Protein AF-A0A973FE29-F1 (afdb_monomer_lite)

Structure (mmCIF, N/CA/C/O backbone):
data_AF-A0A973FE29-F1
#
_entry.id   AF-A0A973FE29-F1
#
loop_
_atom_site.group_PDB
_atom_site.id
_atom_site.type_symbol
_atom_site.label_atom_id
_atom_site.label_alt_id
_atom_site.label_comp_id
_atom_site.label_asym_id
_atom_site.label_entity_id
_atom_site.label_seq_id
_atom_site.pdbx_PDB_ins_code
_atom_site.Cartn_x
_atom_site.Cartn_y
_atom_site.Cartn_z
_atom_site.occupancy
_atom_site.B_iso_or_equiv
_atom_site.auth_seq_id
_atom_site.auth_comp_id
_atom_site.auth_asym_id
_atom_site.auth_atom_id
_atom_site.pdbx_PDB_model_num
ATOM 1 N N . LEU A 1 1 ? -15.732 -13.678 1.789 1.00 81.00 1 LEU A N 1
ATOM 2 C CA . LEU A 1 1 ? -14.597 -13.231 2.634 1.00 81.00 1 LEU A CA 1
ATOM 3 C C . LEU A 1 1 ? -14.996 -13.128 4.104 1.00 81.00 1 LEU A C 1
ATOM 5 O O . LEU A 1 1 ? -14.203 -13.544 4.932 1.00 81.00 1 LEU A O 1
ATOM 9 N N . ALA A 1 2 ? -16.202 -12.653 4.437 1.00 93.12 2 ALA A N 1
ATOM 10 C CA . ALA A 1 2 ? -16.725 -12.737 5.803 1.00 93.12 2 ALA A CA 1
ATOM 11 C C . ALA A 1 2 ? -17.514 -14.048 6.042 1.00 93.12 2 ALA A C 1
ATOM 13 O O . ALA A 1 2 ? -18.101 -14.565 5.083 1.00 93.12 2 ALA A O 1
ATOM 14 N N . PRO A 1 3 ? -17.539 -14.585 7.279 1.00 94.81 3 PRO A N 1
ATOM 15 C CA . PRO A 1 3 ? -18.449 -15.664 7.677 1.00 94.81 3 PRO A CA 1
ATOM 16 C C . PRO A 1 3 ? -19.938 -15.296 7.500 1.00 94.81 3 PRO A C 1
ATOM 18 O O . PRO A 1 3 ? -20.264 -14.109 7.407 1.00 94.81 3 PRO A O 1
ATOM 21 N N . PRO A 1 4 ? -20.864 -16.276 7.494 1.00 96.69 4 PRO A N 1
ATOM 22 C CA . PRO A 1 4 ? -22.303 -16.005 7.458 1.00 96.69 4 PRO A CA 1
ATOM 23 C C . PRO A 1 4 ? -22.744 -15.036 8.566 1.00 96.69 4 PRO A C 1
ATOM 25 O O . PRO A 1 4 ? -22.356 -15.188 9.722 1.00 96.69 4 PRO A O 1
ATOM 28 N N . GLY A 1 5 ? -23.544 -14.026 8.208 1.00 94.94 5 GLY A N 1
ATOM 29 C CA . GLY A 1 5 ? -24.018 -12.997 9.145 1.00 94.94 5 GLY A CA 1
ATOM 30 C C . GLY A 1 5 ? -22.965 -11.962 9.567 1.00 94.94 5 GLY A C 1
ATOM 31 O O . GLY A 1 5 ? -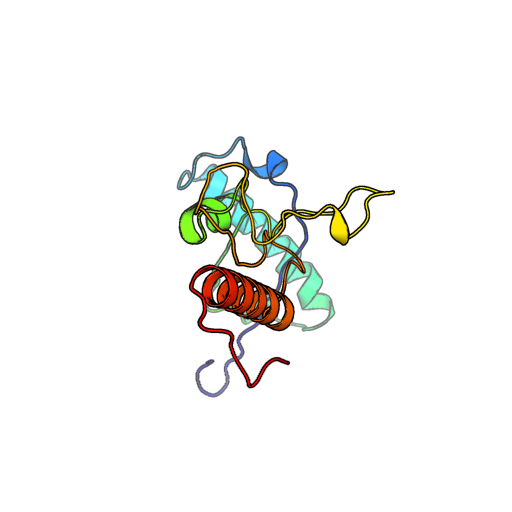23.232 -11.169 10.467 1.00 94.94 5 GLY A O 1
ATOM 32 N N . LYS A 1 6 ? -21.776 -11.955 8.947 1.00 95.94 6 LYS A N 1
ATOM 33 C CA . LYS A 1 6 ? -20.702 -10.983 9.203 1.00 95.94 6 LYS A CA 1
ATOM 34 C C . LYS A 1 6 ? -20.392 -10.158 7.957 1.00 95.94 6 LYS A C 1
ATOM 36 O O . LYS A 1 6 ? -20.654 -10.573 6.828 1.00 95.94 6 LYS A O 1
ATOM 41 N N . HIS A 1 7 ? -19.756 -9.008 8.166 1.00 94.75 7 HIS A N 1
ATOM 42 C CA . HIS A 1 7 ? -19.314 -8.111 7.102 1.00 94.75 7 HIS A CA 1
ATOM 43 C C . HIS A 1 7 ? -17.830 -7.772 7.253 1.00 94.75 7 HIS A C 1
ATOM 45 O O . HIS A 1 7 ? -17.301 -7.719 8.360 1.00 94.75 7 HIS A O 1
ATOM 51 N N . THR A 1 8 ? -17.159 -7.523 6.128 1.00 96.06 8 THR A N 1
ATOM 52 C CA . THR A 1 8 ? -15.806 -6.957 6.103 1.00 96.06 8 THR A CA 1
ATOM 53 C C . THR A 1 8 ? -15.901 -5.517 5.632 1.00 96.06 8 THR A C 1
ATOM 55 O O . THR A 1 8 ? -16.457 -5.254 4.568 1.00 96.06 8 THR A O 1
ATOM 58 N N . ILE A 1 9 ? -15.333 -4.599 6.407 1.00 95.19 9 ILE A N 1
ATOM 59 C CA . ILE A 1 9 ? -15.233 -3.186 6.050 1.00 95.19 9 ILE A CA 1
ATOM 60 C C . ILE A 1 9 ? -13.757 -2.867 5.851 1.00 95.19 9 ILE A C 1
ATOM 62 O O . ILE A 1 9 ? -12.934 -3.138 6.723 1.00 95.19 9 ILE A O 1
ATOM 66 N N . HIS A 1 10 ? -13.431 -2.290 4.699 1.00 95.81 10 HIS A N 1
ATOM 67 C CA . HIS A 1 10 ? -12.117 -1.724 4.434 1.00 95.81 10 HIS A CA 1
ATOM 68 C C . HIS A 1 10 ? -12.256 -0.204 4.394 1.00 95.81 10 HIS A C 1
ATOM 70 O O . HIS A 1 10 ? -12.899 0.340 3.499 1.00 95.81 10 HIS A O 1
ATOM 76 N N . ALA A 1 11 ? -11.683 0.464 5.390 1.00 95.38 11 ALA A N 1
ATOM 77 C CA . ALA A 1 11 ? -11.688 1.913 5.513 1.00 95.38 11 ALA A CA 1
ATOM 78 C C . ALA A 1 11 ? -10.246 2.412 5.591 1.00 95.38 11 ALA A C 1
ATOM 80 O O . ALA A 1 11 ? -9.418 1.827 6.289 1.00 95.38 11 ALA A O 1
ATOM 81 N N . PHE A 1 12 ? -9.952 3.492 4.877 1.00 93.75 12 PHE A N 1
ATOM 82 C CA . PHE A 1 12 ? -8.635 4.114 4.859 1.00 93.75 12 PHE A CA 1
ATOM 83 C C . PHE A 1 12 ? -8.772 5.632 4.766 1.00 93.75 12 PHE A C 1
ATOM 85 O O . PHE A 1 12 ? -9.781 6.161 4.302 1.00 93.75 12 PHE A O 1
ATOM 92 N N . VAL A 1 13 ? -7.734 6.323 5.221 1.00 93.56 13 VAL A N 1
ATOM 93 C CA . VAL A 1 13 ? -7.583 7.777 5.139 1.00 93.56 13 VAL A CA 1
ATOM 94 C C . VAL A 1 13 ? -6.200 8.096 4.585 1.00 93.56 13 VAL A C 1
ATOM 96 O O . VAL A 1 13 ? -5.306 7.249 4.604 1.00 93.56 13 VAL A O 1
ATOM 99 N N . THR A 1 14 ? -6.020 9.312 4.084 1.00 91.31 14 THR A N 1
ATOM 100 C CA . THR A 1 14 ? -4.690 9.833 3.759 1.00 91.31 14 THR A CA 1
ATOM 101 C C . THR A 1 14 ? -3.912 10.102 5.046 1.00 91.31 14 THR A C 1
ATOM 103 O O . THR A 1 14 ? -4.493 10.550 6.033 1.00 91.31 14 THR A O 1
ATOM 106 N N . SER A 1 15 ? -2.611 9.829 5.029 1.00 91.00 15 SER A N 1
ATOM 107 C CA . SER A 1 15 ? -1.672 10.123 6.114 1.00 91.00 15 SER A CA 1
ATOM 108 C C . SER A 1 15 ? -0.302 10.376 5.499 1.00 91.00 15 SER A C 1
ATOM 110 O O . SER A 1 15 ? 0.043 9.748 4.491 1.00 91.00 15 SER A O 1
ATOM 112 N N . GLU A 1 16 ? 0.444 11.301 6.089 1.00 90.94 16 GLU A N 1
ATOM 113 C CA . GLU A 1 16 ? 1.804 11.621 5.668 1.00 90.94 16 GLU A CA 1
ATOM 114 C C . GLU A 1 16 ? 2.788 10.678 6.370 1.00 90.94 16 GLU A C 1
ATOM 116 O O . GLU A 1 16 ? 2.614 10.329 7.538 1.00 90.94 16 GLU A O 1
ATOM 121 N N . ALA A 1 17 ? 3.829 10.230 5.667 1.00 91.69 17 ALA A N 1
ATOM 122 C CA . ALA A 1 17 ? 4.780 9.270 6.234 1.00 91.69 17 ALA A CA 1
ATOM 123 C C . ALA A 1 17 ? 5.545 9.861 7.429 1.00 91.69 17 ALA A C 1
ATOM 125 O O . ALA A 1 17 ? 5.849 9.151 8.386 1.00 91.69 17 ALA A O 1
ATOM 126 N N . GLU A 1 18 ? 5.787 11.169 7.384 1.00 93.38 18 GLU A N 1
ATOM 127 C CA . GLU A 1 18 ? 6.463 11.978 8.394 1.00 93.38 18 GLU A CA 1
ATOM 128 C C . GLU A 1 18 ? 5.754 11.920 9.758 1.00 93.38 18 GLU A C 1
ATOM 130 O O . GLU A 1 18 ? 6.413 11.945 10.795 1.00 93.38 18 GLU A O 1
ATOM 135 N N . GLU A 1 19 ? 4.427 11.740 9.780 1.00 94.00 19 GLU A N 1
ATOM 136 C CA . GLU A 1 19 ? 3.643 11.556 11.016 1.00 94.00 19 GLU A CA 1
ATOM 137 C C . GLU A 1 19 ? 4.039 10.277 11.772 1.00 94.00 19 GLU A C 1
ATOM 139 O O . GLU A 1 19 ? 3.777 10.148 12.968 1.00 94.00 19 GLU A O 1
ATOM 144 N N . TRP A 1 20 ? 4.674 9.327 11.078 1.00 95.00 20 TRP A N 1
ATOM 145 C CA . TRP A 1 20 ? 5.030 8.017 11.611 1.00 95.00 20 TRP A CA 1
ATOM 146 C C . TRP A 1 20 ? 6.534 7.824 11.831 1.00 95.00 20 TRP A C 1
ATOM 148 O O . TRP A 1 20 ? 6.916 6.838 12.459 1.00 95.00 20 TRP A O 1
ATOM 158 N N . GLU A 1 21 ? 7.386 8.740 11.356 1.00 90.56 21 GLU A N 1
ATOM 159 C CA . GLU A 1 21 ? 8.854 8.606 11.398 1.00 90.56 21 GLU A CA 1
ATOM 160 C C . GLU A 1 21 ? 9.409 8.497 12.834 1.00 90.56 21 GLU A C 1
ATOM 162 O O . GLU A 1 21 ? 10.422 7.836 13.053 1.00 90.56 21 GLU A O 1
ATOM 167 N N . GLY A 1 22 ? 8.725 9.080 13.826 1.00 90.88 22 GLY A N 1
ATOM 168 C CA . GLY A 1 22 ? 9.124 9.035 15.240 1.00 90.88 22 GLY A CA 1
ATOM 169 C C . GLY A 1 22 ? 8.775 7.741 15.986 1.00 90.88 22 GLY A C 1
ATOM 170 O O . GLY A 1 22 ? 9.192 7.566 17.130 1.00 90.88 22 GLY A O 1
ATOM 171 N N . PHE A 1 23 ? 8.018 6.826 15.375 1.00 96.00 23 PHE A N 1
ATOM 172 C CA . PHE A 1 23 ? 7.595 5.593 16.034 1.00 96.00 23 PHE A CA 1
ATOM 173 C C . PHE A 1 23 ? 8.519 4.418 15.728 1.00 96.00 23 PHE A C 1
ATOM 175 O O . PHE A 1 23 ? 8.881 4.146 14.583 1.00 96.00 23 PHE A O 1
ATOM 182 N N . THR A 1 24 ? 8.808 3.622 16.756 1.00 95.69 24 THR A N 1
ATOM 183 C CA . THR A 1 24 ? 9.495 2.342 16.575 1.00 95.69 24 THR A CA 1
ATOM 184 C C . THR A 1 24 ? 8.474 1.240 16.311 1.00 95.69 24 THR A C 1
ATOM 186 O O . THR A 1 24 ? 7.570 0.989 17.107 1.00 95.69 24 THR A O 1
ATOM 189 N N . ARG A 1 25 ? 8.608 0.536 15.180 1.00 93.56 25 ARG A N 1
ATOM 190 C CA . ARG A 1 25 ? 7.691 -0.561 14.831 1.00 93.56 25 ARG A CA 1
ATOM 191 C C . ARG A 1 25 ? 7.655 -1.616 15.937 1.00 93.56 25 ARG A C 1
ATOM 193 O O . ARG A 1 25 ? 8.670 -2.218 16.263 1.00 93.56 25 ARG A O 1
ATOM 200 N N . GLY A 1 26 ? 6.452 -1.904 16.422 1.00 93.62 26 GLY A N 1
ATOM 201 C CA . GLY A 1 26 ? 6.232 -2.896 17.473 1.00 93.62 26 GLY A CA 1
ATOM 202 C C . GLY A 1 26 ? 6.486 -2.381 18.889 1.00 93.62 26 GLY A C 1
ATOM 203 O O . GLY A 1 26 ? 6.392 -3.189 19.810 1.00 93.62 26 GLY A O 1
ATOM 204 N N . SER A 1 27 ? 6.765 -1.087 19.068 1.00 97.75 27 SER A N 1
ATOM 205 C CA . SER A 1 27 ? 6.657 -0.438 20.375 1.00 97.75 27 SER A CA 1
ATOM 206 C C . SER A 1 27 ? 5.188 -0.248 20.758 1.00 97.75 27 SER A C 1
ATOM 208 O O . SER A 1 27 ? 4.295 -0.335 19.902 1.00 97.75 27 SER A O 1
ATOM 210 N N . ASP A 1 28 ? 4.933 -0.019 22.040 1.00 98.19 28 ASP A N 1
ATOM 211 C CA . ASP A 1 28 ? 3.575 0.191 22.536 1.00 98.19 28 ASP A CA 1
ATOM 212 C C . ASP A 1 28 ? 3.023 1.539 22.073 1.00 98.19 28 ASP A C 1
ATOM 214 O O . ASP A 1 28 ? 1.904 1.584 21.571 1.00 98.19 28 ASP A O 1
ATOM 218 N N . GLU A 1 29 ? 3.852 2.583 22.032 1.00 97.75 29 GLU A N 1
ATOM 219 C CA . GLU A 1 29 ? 3.483 3.901 21.501 1.00 97.75 29 GLU A CA 1
ATOM 220 C C . GLU A 1 29 ? 3.032 3.805 20.035 1.00 97.75 29 GLU A C 1
ATOM 222 O O . GLU A 1 29 ? 2.058 4.431 19.620 1.00 97.75 29 GLU A O 1
ATOM 227 N N . TYR A 1 30 ? 3.697 2.965 19.233 1.00 97.69 30 TYR A N 1
ATOM 228 C CA . TYR A 1 30 ? 3.292 2.712 17.851 1.00 97.69 30 TYR A CA 1
ATOM 229 C C . TYR A 1 30 ? 1.957 1.959 17.753 1.00 97.69 30 TYR A C 1
ATOM 231 O O . TYR A 1 30 ? 1.158 2.210 16.845 1.00 97.69 30 TYR A O 1
ATOM 239 N N . ARG A 1 31 ? 1.704 0.997 18.652 1.00 97.75 31 ARG A N 1
ATOM 240 C CA . ARG A 1 31 ? 0.418 0.282 18.701 1.00 97.75 31 ARG A CA 1
ATOM 241 C C . ARG A 1 31 ? -0.708 1.234 19.095 1.00 97.75 31 ARG A C 1
ATOM 243 O O . ARG A 1 31 ? -1.732 1.247 18.414 1.00 97.75 31 ARG A O 1
ATOM 250 N N . GLU A 1 32 ? -0.486 2.052 20.115 1.00 97.94 32 GLU A N 1
ATOM 251 C CA . GLU A 1 32 ? -1.427 3.057 20.605 1.00 97.94 32 GLU A CA 1
ATOM 252 C C . GLU A 1 32 ? -1.747 4.109 19.541 1.00 97.94 32 GLU A C 1
ATOM 254 O O . GLU A 1 32 ? -2.919 4.401 19.303 1.00 97.94 32 GLU A O 1
ATOM 259 N N . ALA A 1 33 ? -0.741 4.614 18.820 1.00 97.06 33 ALA A N 1
ATOM 260 C CA . ALA A 1 33 ? -0.946 5.570 17.732 1.00 97.06 33 ALA A CA 1
ATOM 261 C C . ALA A 1 33 ? -1.863 5.011 16.629 1.00 97.06 33 ALA A C 1
ATOM 263 O O . ALA A 1 33 ? -2.798 5.684 16.183 1.00 97.06 33 ALA A O 1
ATOM 264 N N . LYS A 1 34 ? -1.657 3.749 16.223 1.00 97.69 34 LYS A N 1
ATOM 265 C CA . LYS A 1 34 ? -2.545 3.078 15.260 1.00 97.69 34 LYS A CA 1
ATOM 266 C C . LYS A 1 34 ? -3.963 2.912 15.796 1.00 97.69 34 LYS A C 1
ATOM 268 O O . LYS A 1 34 ? -4.910 3.129 15.045 1.00 97.69 34 LYS A O 1
ATOM 273 N N . GLU A 1 35 ? -4.116 2.514 17.056 1.00 97.75 35 GLU A N 1
ATOM 274 C CA . GLU A 1 35 ? -5.434 2.333 17.675 1.00 97.75 35 GLU A CA 1
ATOM 275 C C . GLU A 1 35 ? -6.191 3.658 17.818 1.00 97.75 35 GLU A C 1
ATOM 277 O O . GLU A 1 35 ? -7.393 3.714 17.553 1.00 97.75 35 GLU A O 1
ATOM 282 N N . SER A 1 36 ? -5.491 4.742 18.156 1.00 97.06 36 SER A N 1
ATOM 283 C CA . SER A 1 36 ? -6.058 6.091 18.224 1.00 97.06 36 SER A CA 1
ATOM 284 C C . SER A 1 36 ? -6.603 6.538 16.862 1.00 97.06 36 SER A C 1
ATOM 286 O O . SER A 1 36 ? -7.775 6.916 16.741 1.00 97.06 36 SER A O 1
ATOM 288 N N . LEU A 1 37 ? -5.803 6.392 15.798 1.00 96.69 37 LEU A N 1
ATOM 289 C CA . LEU A 1 37 ? -6.247 6.717 14.442 1.00 96.69 37 LEU A CA 1
ATOM 290 C C . LEU A 1 37 ? -7.409 5.820 13.990 1.00 96.69 37 LEU A C 1
ATOM 292 O O . LEU A 1 37 ? -8.394 6.317 13.440 1.00 96.69 37 LEU A O 1
ATOM 296 N N . ALA A 1 38 ? -7.337 4.515 14.260 1.00 97.50 38 ALA A N 1
ATOM 297 C CA . ALA A 1 38 ? -8.401 3.571 13.932 1.00 97.50 38 ALA A CA 1
ATOM 298 C C . ALA A 1 38 ? -9.718 3.928 14.631 1.00 97.50 38 ALA A C 1
ATOM 300 O O . ALA A 1 38 ? -10.773 3.914 14.000 1.00 97.50 38 ALA A O 1
ATOM 301 N N . SER A 1 39 ? -9.659 4.316 15.906 1.00 97.19 39 SER A N 1
ATOM 302 C CA . SER A 1 39 ? -10.827 4.739 16.685 1.00 97.19 39 SER A CA 1
ATOM 303 C C . SER A 1 39 ? -11.481 5.988 16.088 1.00 97.19 39 SER A C 1
ATOM 305 O O . SER A 1 39 ? -12.704 6.052 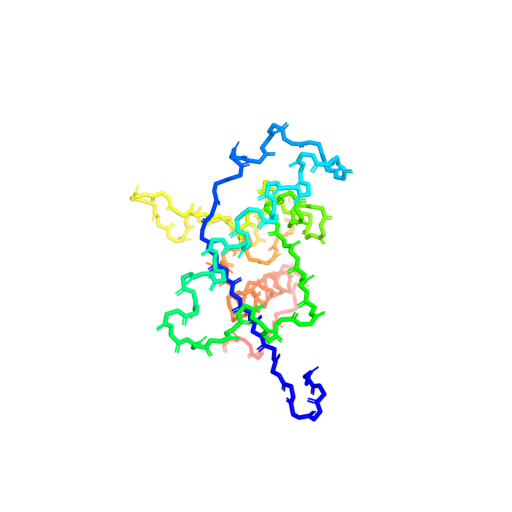15.965 1.00 97.19 39 SER A O 1
ATOM 307 N N . SER A 1 40 ? -10.675 6.949 15.622 1.00 97.19 40 SER A N 1
ATOM 308 C CA . SER A 1 40 ? -11.163 8.133 14.901 1.00 97.19 40 SER A CA 1
ATOM 309 C C . SER A 1 40 ? -11.857 7.765 13.581 1.00 97.19 40 SER A C 1
ATOM 311 O O . SER A 1 40 ? -12.948 8.262 13.287 1.00 97.19 40 SER A O 1
ATOM 313 N N . VAL A 1 41 ? -11.279 6.844 12.799 1.00 97.38 41 VAL A N 1
ATOM 314 C CA . VAL A 1 41 ? -11.880 6.352 11.544 1.00 97.38 41 VAL A CA 1
ATOM 315 C C . VAL A 1 41 ? -13.190 5.604 11.807 1.00 97.38 41 VAL A C 1
ATOM 317 O O . VAL A 1 41 ? -14.181 5.858 11.118 1.00 97.38 41 VAL A O 1
ATOM 320 N N . ILE A 1 42 ? -13.234 4.734 12.821 1.00 97.44 42 ILE A N 1
ATOM 321 C CA . ILE A 1 42 ? -14.445 3.998 13.218 1.00 97.44 42 ILE A CA 1
ATOM 322 C C . ILE A 1 42 ? -15.540 4.977 13.642 1.00 97.44 42 ILE A C 1
ATOM 324 O O . ILE A 1 42 ? -16.643 4.900 13.113 1.00 97.44 42 ILE A O 1
ATOM 328 N N . SER A 1 43 ? -15.229 5.951 14.503 1.00 96.94 43 SER A N 1
ATOM 329 C CA . SER A 1 43 ? -16.195 6.958 14.967 1.00 96.94 43 SER A CA 1
ATOM 330 C C . SER A 1 43 ? -16.799 7.774 13.817 1.00 96.94 43 SER A C 1
ATOM 332 O O . SER A 1 43 ? -18.001 8.041 13.793 1.00 96.94 4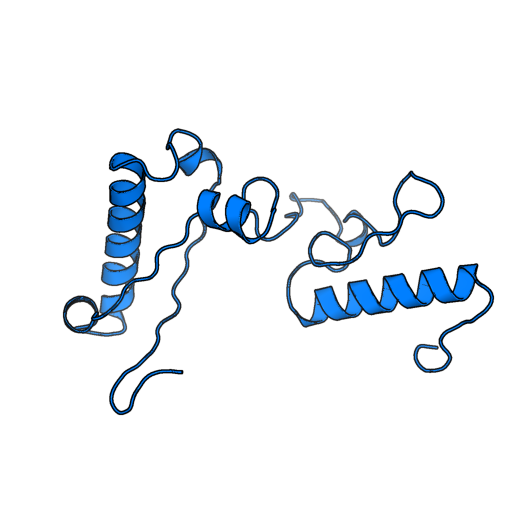3 SER A O 1
ATOM 334 N N . ARG A 1 44 ? -15.988 8.147 12.818 1.00 96.75 44 ARG A N 1
ATOM 335 C CA . ARG A 1 44 ? -16.480 8.838 11.613 1.00 96.75 44 ARG A CA 1
ATOM 336 C C . ARG A 1 44 ? -17.361 7.931 10.757 1.00 96.75 44 ARG A C 1
ATOM 338 O O . ARG A 1 44 ? -18.387 8.387 10.262 1.00 96.75 44 ARG A O 1
ATOM 345 N N . THR A 1 45 ? -16.971 6.668 10.604 1.00 96.62 45 THR A N 1
ATOM 346 C CA . THR A 1 45 ? -17.708 5.674 9.809 1.00 96.62 45 THR A CA 1
ATOM 347 C C . THR A 1 45 ? -19.041 5.305 10.465 1.00 96.62 45 THR A C 1
ATOM 349 O O . THR A 1 45 ? -20.039 5.119 9.774 1.00 96.62 45 THR A O 1
ATOM 352 N N . GLU A 1 46 ? -19.101 5.279 11.796 1.00 97.44 46 GLU A N 1
ATOM 353 C CA . GLU A 1 46 ? -20.305 4.955 12.567 1.00 97.44 46 GLU A CA 1
ATOM 354 C C . GLU A 1 46 ? -21.452 5.954 12.353 1.00 97.44 46 GLU A C 1
ATOM 356 O O . GLU A 1 46 ? -22.620 5.590 12.456 1.00 97.44 46 GLU A O 1
ATOM 361 N N . ARG A 1 47 ? -21.151 7.193 11.940 1.00 96.94 47 ARG A N 1
ATOM 362 C CA . ARG A 1 47 ? -22.180 8.165 11.524 1.00 96.94 47 ARG A CA 1
ATOM 363 C C . ARG A 1 47 ? -22.971 7.711 10.292 1.00 96.94 47 ARG A C 1
ATOM 365 O O . ARG A 1 47 ? -24.075 8.194 10.074 1.00 96.94 47 ARG A O 1
ATOM 372 N N . ILE A 1 48 ? -22.391 6.822 9.485 1.00 96.38 48 ILE A N 1
ATOM 373 C CA . ILE A 1 48 ? -22.999 6.233 8.283 1.00 96.38 48 ILE A CA 1
ATOM 374 C C . ILE A 1 48 ? -23.519 4.821 8.590 1.00 96.38 48 ILE A C 1
ATOM 376 O O . ILE A 1 48 ? -24.548 4.413 8.057 1.00 96.38 48 ILE A O 1
ATOM 380 N N . LEU A 1 49 ? -22.819 4.085 9.458 1.00 95.69 49 LEU A N 1
ATOM 381 C CA . LEU A 1 49 ? -23.144 2.720 9.875 1.00 95.69 49 LEU A CA 1
ATOM 382 C C . LEU A 1 49 ? -23.334 2.660 11.403 1.00 95.69 49 LEU A C 1
ATOM 384 O O . LEU A 1 49 ? -22.391 2.307 12.115 1.00 95.69 49 LEU A O 1
ATOM 388 N N . PRO A 1 50 ? -24.523 3.016 11.926 1.00 96.69 50 PRO A N 1
ATOM 389 C CA . PRO A 1 50 ? -24.770 3.047 13.365 1.00 96.69 50 PRO A CA 1
ATOM 390 C C . PRO A 1 50 ? -24.500 1.697 14.040 1.00 96.69 50 PRO A C 1
ATOM 392 O O . PRO A 1 50 ? -24.882 0.650 13.518 1.00 96.69 50 PRO A O 1
ATOM 395 N N . GLY A 1 51 ? -23.856 1.718 15.210 1.00 96.56 51 GLY A N 1
ATOM 396 C CA . GLY A 1 51 ? -23.508 0.512 15.968 1.00 96.56 51 GLY A CA 1
ATOM 397 C C . GLY A 1 51 ? -22.232 -0.187 15.493 1.00 96.56 51 GLY A C 1
ATOM 398 O O . GLY A 1 51 ? -21.891 -1.245 16.023 1.00 96.56 51 GLY A O 1
ATOM 399 N N . LEU A 1 52 ? -21.508 0.389 14.522 1.00 96.88 52 LEU A N 1
ATOM 400 C CA . LEU A 1 52 ? -20.282 -0.194 13.981 1.00 96.88 52 LEU A CA 1
ATOM 401 C C . LEU A 1 52 ? -19.263 -0.513 15.075 1.00 96.88 52 LEU A C 1
ATOM 403 O O . LEU A 1 52 ? -18.735 -1.619 15.076 1.00 96.88 52 LEU A O 1
ATOM 407 N N . SER A 1 53 ? -18.994 0.417 15.997 1.00 96.19 53 SER A N 1
ATOM 408 C CA . SER A 1 53 ? -17.971 0.231 17.036 1.00 96.19 53 SER A CA 1
ATOM 409 C C . SER A 1 53 ? -18.232 -0.995 17.916 1.00 96.19 53 SER A C 1
ATOM 411 O O . SER A 1 53 ? -17.291 -1.711 18.250 1.00 96.19 53 SER A O 1
ATOM 413 N N . GLN A 1 54 ? -19.501 -1.273 18.229 1.00 97.00 54 GLN A N 1
ATOM 414 C CA . GLN A 1 54 ? -19.918 -2.424 19.038 1.00 97.00 54 GLN A CA 1
ATOM 415 C C . GLN A 1 54 ? -19.911 -3.743 18.255 1.00 97.00 54 GLN A C 1
ATOM 417 O O . GLN A 1 54 ? -19.819 -4.812 18.848 1.00 97.00 54 GLN A O 1
ATOM 422 N N . ALA A 1 55 ? -20.000 -3.679 16.926 1.00 96.25 55 ALA A N 1
ATOM 423 C CA . ALA A 1 55 ? -20.016 -4.849 16.053 1.00 96.25 55 ALA A CA 1
ATOM 424 C C . ALA A 1 55 ? -18.610 -5.322 15.626 1.00 96.25 55 ALA A C 1
ATOM 426 O O . ALA A 1 55 ? -18.488 -6.314 14.903 1.00 96.25 55 ALA A O 1
ATOM 427 N N . VAL A 1 56 ? -17.542 -4.617 1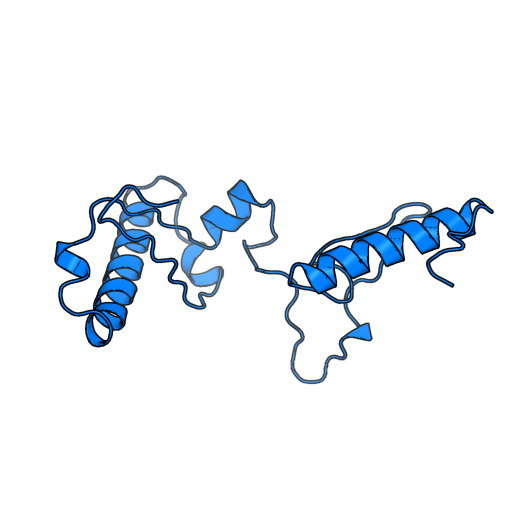6.021 1.00 96.38 56 VAL A N 1
ATOM 428 C CA . VAL A 1 56 ? -16.172 -4.955 15.615 1.00 96.38 56 VAL A CA 1
ATOM 429 C C . VAL A 1 56 ? -15.638 -6.152 16.404 1.00 96.38 56 VAL A C 1
ATOM 431 O O . VAL A 1 56 ? -15.287 -6.033 17.572 1.00 96.38 56 VAL A O 1
ATOM 434 N N . GLU A 1 57 ? -15.478 -7.289 15.728 1.00 96.06 57 GLU A N 1
ATOM 435 C CA . GLU A 1 57 ? -14.888 -8.508 16.313 1.00 96.06 57 GLU A CA 1
ATOM 436 C C . GLU A 1 57 ? -13.389 -8.659 16.024 1.00 96.06 57 GLU A C 1
ATOM 438 O O . GLU A 1 57 ? -12.660 -9.294 16.782 1.00 96.06 57 GLU A O 1
ATOM 443 N N . LEU A 1 58 ? -12.911 -8.074 14.923 1.00 95.62 58 LEU A N 1
ATOM 444 C CA . LEU A 1 58 ? -11.513 -8.121 14.508 1.00 95.62 58 LEU A CA 1
ATOM 445 C C . LEU A 1 58 ? -11.121 -6.800 13.846 1.00 95.62 58 LEU A C 1
ATOM 447 O O . LEU A 1 58 ? -11.814 -6.315 12.951 1.00 95.62 58 LEU A O 1
ATOM 451 N N . LYS A 1 59 ? -9.967 -6.258 14.245 1.00 95.94 59 LYS A N 1
ATOM 452 C CA . LYS A 1 59 ? -9.332 -5.096 13.613 1.00 95.94 59 LYS A CA 1
ATOM 453 C C . LYS A 1 59 ? -7.957 -5.476 13.088 1.00 95.94 59 LYS A C 1
ATOM 455 O O . LYS A 1 59 ? -7.144 -6.042 13.814 1.00 95.94 59 LYS A O 1
ATOM 460 N N . VAL A 1 60 ? -7.677 -5.103 11.843 1.00 96.50 60 VAL A N 1
ATOM 461 C CA . VAL A 1 60 ? -6.337 -5.183 11.253 1.00 96.50 60 VAL A CA 1
ATOM 462 C C . VAL A 1 60 ? -5.922 -3.774 10.868 1.00 96.50 60 VAL A C 1
ATOM 464 O O . VAL A 1 60 ? -6.568 -3.140 10.040 1.00 96.50 60 VAL A O 1
ATOM 467 N N . LEU A 1 61 ? -4.862 -3.273 11.503 1.00 97.12 61 LEU A N 1
ATOM 468 C CA . LEU A 1 61 ? -4.442 -1.878 11.379 1.00 97.12 61 LEU A CA 1
ATOM 469 C C . LEU A 1 61 ? -3.135 -1.764 10.592 1.00 97.12 61 LEU A C 1
ATOM 471 O O . LEU A 1 61 ? -2.116 -2.352 10.975 1.00 97.12 61 LEU A O 1
ATOM 475 N N . ALA A 1 62 ? -3.157 -0.952 9.537 1.00 95.62 62 ALA A N 1
ATOM 476 C CA . ALA A 1 62 ? -1.999 -0.612 8.722 1.00 95.62 62 ALA A CA 1
ATOM 477 C C . ALA A 1 62 ? -1.668 0.885 8.830 1.00 95.62 62 ALA A C 1
ATOM 479 O O . ALA A 1 62 ? -2.550 1.717 9.015 1.00 95.62 62 ALA A O 1
ATOM 480 N N . SER A 1 63 ? -0.382 1.200 8.719 1.00 95.50 63 SER A N 1
ATOM 481 C CA . SER A 1 63 ? 0.184 2.551 8.678 1.00 95.50 63 SER A CA 1
ATOM 482 C C . SER A 1 63 ? 1.187 2.630 7.513 1.00 95.50 63 SER A C 1
ATOM 484 O O . SER A 1 63 ? 1.529 1.583 6.941 1.00 95.50 63 SER A O 1
ATOM 486 N N . PRO A 1 64 ? 1.739 3.812 7.191 1.00 95.19 64 PRO A N 1
ATOM 487 C CA . PRO A 1 64 ? 2.860 3.930 6.259 1.00 95.19 64 PRO A CA 1
ATOM 488 C C . PRO A 1 64 ? 4.029 2.986 6.593 1.00 95.19 64 PRO A C 1
ATOM 490 O O . PRO A 1 64 ? 4.512 2.277 5.712 1.00 95.19 64 PRO A O 1
ATOM 493 N N . LEU A 1 65 ? 4.401 2.844 7.871 1.00 95.38 65 LEU A N 1
ATOM 494 C CA . LEU A 1 65 ? 5.447 1.899 8.297 1.00 95.38 65 LEU A CA 1
ATOM 495 C C . LEU A 1 65 ? 5.065 0.427 8.060 1.00 95.38 65 LEU A C 1
ATOM 497 O O . LEU A 1 65 ? 5.940 -0.416 7.836 1.00 95.38 65 LEU A O 1
ATOM 501 N N . THR A 1 66 ? 3.771 0.092 8.113 1.00 95.19 66 THR A N 1
ATOM 502 C CA . THR A 1 66 ? 3.276 -1.235 7.716 1.00 95.19 66 THR A CA 1
ATOM 503 C C . THR A 1 66 ? 3.440 -1.435 6.209 1.00 95.19 66 THR A C 1
ATOM 505 O O . THR A 1 66 ? 3.959 -2.471 5.795 1.00 95.19 66 THR A O 1
ATOM 508 N N . HIS A 1 67 ? 3.050 -0.462 5.382 1.00 94.56 67 HIS A N 1
ATOM 509 C CA . HIS A 1 67 ? 3.201 -0.561 3.926 1.00 94.56 67 HIS A CA 1
ATOM 510 C C . HIS A 1 67 ? 4.667 -0.652 3.503 1.00 94.56 67 HIS A C 1
ATOM 512 O O . HIS A 1 67 ? 5.003 -1.475 2.658 1.00 94.56 67 HIS A O 1
ATOM 518 N N . GLU A 1 68 ? 5.552 0.131 4.115 1.00 93.38 68 GLU A N 1
ATOM 519 C CA . GLU A 1 68 ? 6.989 0.059 3.852 1.00 93.38 68 GLU A CA 1
ATOM 520 C C . GLU A 1 68 ? 7.531 -1.349 4.117 1.00 93.38 68 GLU A C 1
ATOM 522 O O . GLU A 1 68 ? 8.180 -1.934 3.254 1.00 93.38 68 GLU A O 1
ATOM 527 N N . ARG A 1 69 ? 7.182 -1.942 5.267 1.00 94.12 69 ARG A N 1
ATOM 528 C CA . ARG A 1 69 ? 7.623 -3.292 5.638 1.00 94.12 69 ARG A CA 1
ATOM 529 C C . ARG A 1 69 ? 7.104 -4.372 4.688 1.00 94.12 69 ARG A C 1
ATOM 531 O O . ARG A 1 69 ? 7.869 -5.247 4.300 1.00 94.12 69 ARG A O 1
ATOM 538 N N . TYR A 1 70 ? 5.803 -4.377 4.400 1.00 94.62 70 TYR A N 1
ATOM 539 C CA . TYR A 1 70 ? 5.169 -5.501 3.699 1.00 94.62 70 TYR A CA 1
ATOM 540 C C . TYR A 1 70 ? 5.199 -5.370 2.179 1.00 94.62 70 TYR A C 1
ATOM 542 O O . TYR A 1 70 ? 5.162 -6.381 1.485 1.00 94.62 70 TYR A O 1
ATOM 550 N N . LEU A 1 71 ? 5.252 -4.144 1.661 1.00 92.75 71 LEU A N 1
ATOM 551 C CA . LEU A 1 71 ? 5.200 -3.870 0.226 1.00 92.75 71 LEU A CA 1
ATOM 552 C C . LEU A 1 71 ? 6.547 -3.372 -0.321 1.00 92.75 71 LEU A C 1
ATOM 554 O O . LEU A 1 71 ? 6.648 -3.117 -1.519 1.00 92.75 71 LEU A O 1
ATOM 558 N N . ASN A 1 72 ? 7.563 -3.217 0.540 1.00 92.12 72 ASN A N 1
ATOM 559 C CA . ASN A 1 72 ? 8.881 -2.667 0.207 1.00 92.12 72 ASN A CA 1
ATOM 560 C C . ASN A 1 72 ? 8.791 -1.315 -0.523 1.00 92.12 72 ASN A C 1
ATOM 562 O O . ASN A 1 72 ? 9.495 -1.047 -1.499 1.00 92.12 72 ASN A O 1
ATOM 566 N N . ARG A 1 73 ? 7.851 -0.473 -0.085 1.00 89.94 73 ARG A N 1
ATOM 567 C CA . ARG A 1 73 ? 7.570 0.818 -0.718 1.00 89.94 73 ARG A CA 1
ATOM 568 C C . ARG A 1 73 ? 8.320 1.921 -0.012 1.00 89.94 73 ARG A C 1
ATOM 570 O O . ARG A 1 73 ? 8.255 2.024 1.210 1.00 89.94 73 ARG A O 1
ATOM 577 N N . HIS A 1 74 ? 8.949 2.796 -0.790 1.00 89.94 74 HIS A N 1
ATOM 578 C CA . HIS A 1 74 ? 9.586 3.990 -0.251 1.00 89.94 74 HIS A CA 1
ATOM 579 C C . HIS A 1 74 ? 8.573 4.804 0.567 1.00 89.94 74 HIS A C 1
ATOM 581 O O . HIS A 1 74 ? 7.516 5.184 0.042 1.00 89.94 74 HIS A O 1
ATOM 587 N N . LYS A 1 75 ? 8.885 5.007 1.856 1.00 91.12 75 LYS A N 1
ATOM 588 C CA . LYS A 1 75 ? 8.037 5.683 2.852 1.00 91.12 75 LYS A CA 1
ATOM 589 C C . LYS A 1 75 ? 6.613 5.112 2.981 1.00 91.12 75 LYS A C 1
ATOM 591 O O . LYS A 1 75 ? 5.688 5.815 3.368 1.00 91.12 75 LYS A O 1
ATOM 596 N N . GLY A 1 76 ? 6.387 3.861 2.571 1.00 90.62 76 GLY A N 1
ATOM 597 C CA . GLY A 1 76 ? 5.046 3.265 2.553 1.00 90.62 76 GLY A CA 1
ATOM 598 C C . GLY A 1 76 ? 4.050 3.943 1.602 1.00 90.62 76 GLY A C 1
ATOM 599 O O . GLY A 1 76 ? 2.845 3.711 1.718 1.00 90.62 76 GLY A O 1
ATOM 600 N N . SER A 1 77 ? 4.538 4.782 0.680 1.00 88.56 77 SER A N 1
ATOM 601 C CA . SER A 1 77 ? 3.708 5.550 -0.255 1.00 88.56 77 SER A CA 1
ATOM 602 C C . SER A 1 77 ? 2.906 4.632 -1.171 1.00 88.56 77 SER A C 1
ATOM 604 O O . SER A 1 77 ? 3.356 3.540 -1.486 1.00 88.56 77 SER A O 1
ATOM 606 N N . TYR A 1 78 ? 1.769 5.079 -1.703 1.00 82.50 78 TYR A N 1
ATOM 607 C CA . TYR A 1 78 ? 1.034 4.324 -2.731 1.00 82.50 78 TYR A CA 1
ATOM 608 C C . TYR A 1 78 ? 1.671 4.431 -4.126 1.00 82.50 78 TYR A C 1
ATOM 610 O O . TYR A 1 78 ? 1.176 3.855 -5.083 1.00 82.50 78 TYR A O 1
ATOM 618 N N . GLY A 1 79 ? 2.808 5.117 -4.271 1.00 79.25 79 GLY A N 1
ATOM 619 C CA . GLY A 1 79 ? 3.477 5.418 -5.541 1.00 79.25 79 GLY A CA 1
ATOM 620 C C . GLY A 1 79 ? 3.700 6.926 -5.712 1.00 79.25 79 GLY A C 1
ATOM 621 O O . GLY A 1 79 ? 3.237 7.708 -4.882 1.00 79.25 79 GLY A O 1
ATOM 622 N N . PRO A 1 80 ? 4.405 7.350 -6.771 1.00 78.38 80 PRO A N 1
ATOM 623 C CA . PRO A 1 80 ? 4.787 8.743 -6.957 1.00 78.38 80 PRO A CA 1
ATOM 624 C C . PRO A 1 80 ? 3.564 9.624 -7.230 1.00 78.38 80 PRO A C 1
ATOM 626 O O . PRO A 1 80 ? 2.858 9.448 -8.231 1.00 78.38 80 PRO A O 1
ATOM 629 N N . LEU A 1 81 ? 3.349 10.602 -6.350 1.00 78.31 81 LEU A N 1
ATOM 630 C CA . LEU A 1 81 ? 2.418 11.699 -6.583 1.00 78.31 81 LEU A CA 1
ATOM 631 C C . LEU A 1 81 ? 3.056 12.721 -7.527 1.00 78.31 81 LEU A C 1
ATOM 633 O O . LEU A 1 81 ? 4.245 13.027 -7.426 1.00 78.31 81 LEU A O 1
ATOM 637 N N . LEU A 1 82 ? 2.255 13.248 -8.450 1.00 79.06 82 LEU A N 1
ATOM 638 C CA . LEU A 1 82 ? 2.665 14.373 -9.282 1.00 79.06 82 LEU A CA 1
ATOM 639 C C . LEU A 1 82 ? 2.503 15.659 -8.476 1.00 79.06 82 LEU A C 1
ATOM 641 O O . LEU A 1 82 ? 1.445 15.906 -7.900 1.00 79.06 82 LEU A O 1
ATOM 645 N N . LYS A 1 83 ? 3.541 16.489 -8.459 1.00 82.44 83 LYS A N 1
ATOM 646 C CA . LYS A 1 83 ? 3.453 17.851 -7.933 1.00 82.44 83 LYS A CA 1
ATOM 647 C C . LYS A 1 83 ? 2.633 18.722 -8.894 1.00 82.44 83 LYS A C 1
ATOM 649 O O . LYS A 1 83 ? 2.615 18.439 -10.097 1.00 82.44 83 LYS A O 1
ATOM 654 N N . PRO A 1 84 ? 1.989 19.798 -8.409 1.00 84.12 84 PRO A N 1
ATOM 655 C CA . PRO A 1 84 ? 1.343 20.774 -9.281 1.00 84.12 84 PRO A CA 1
ATOM 656 C C . PRO A 1 84 ? 2.275 21.219 -10.419 1.00 84.12 84 PRO A C 1
ATOM 658 O O . PRO A 1 84 ? 3.440 21.538 -10.186 1.00 84.12 84 PRO A O 1
ATOM 661 N N . GLY A 1 85 ? 1.770 21.189 -11.655 1.00 85.56 85 GLY A N 1
ATOM 662 C CA . GLY A 1 85 ? 2.540 21.514 -12.862 1.00 85.56 85 GLY A CA 1
ATOM 663 C C . GLY A 1 85 ? 3.336 20.354 -13.477 1.00 85.56 85 GLY A C 1
ATOM 664 O O . GLY A 1 85 ? 3.886 20.527 -14.562 1.00 85.56 85 GLY A O 1
ATOM 665 N N . GLN A 1 86 ? 3.383 19.173 -12.849 1.00 83.62 86 GLN A N 1
ATOM 666 C CA . GLN A 1 86 ? 4.005 17.989 -13.451 1.00 83.62 86 GLN A CA 1
ATOM 667 C C . GLN A 1 86 ? 3.042 17.221 -14.363 1.00 83.62 86 GLN A C 1
ATOM 669 O O . GLN A 1 86 ? 1.861 17.046 -14.062 1.00 83.62 86 GLN A O 1
ATOM 674 N N . ASN A 1 87 ? 3.574 16.714 -15.473 1.00 84.00 87 ASN A N 1
ATOM 675 C CA . ASN A 1 87 ? 2.852 15.893 -16.441 1.00 84.00 87 ASN A CA 1
ATOM 676 C C . ASN A 1 87 ? 3.019 14.397 -16.111 1.00 84.00 87 ASN A C 1
ATOM 678 O O . ASN A 1 87 ? 4.089 13.957 -15.695 1.00 84.00 87 ASN A O 1
ATOM 682 N N . ILE A 1 88 ? 1.984 13.591 -16.363 1.00 80.12 88 ILE A N 1
ATOM 683 C CA . ILE A 1 88 ? 2.013 12.126 -16.229 1.00 80.12 88 ILE A CA 1
ATOM 684 C C . ILE A 1 88 ? 3.183 11.461 -16.974 1.00 80.12 88 ILE A C 1
ATOM 686 O O . ILE A 1 88 ? 3.731 10.474 -16.490 1.00 80.12 88 ILE A O 1
ATOM 690 N N . LEU A 1 89 ? 3.615 12.026 -18.104 1.00 83.88 89 LEU A N 1
ATOM 691 C CA . LEU A 1 89 ? 4.754 11.552 -18.895 1.00 83.88 89 LEU A CA 1
ATOM 692 C C . LEU A 1 89 ? 6.104 11.752 -18.188 1.00 83.88 89 LEU A C 1
ATOM 694 O O . LEU A 1 89 ? 7.081 11.102 -18.545 1.00 83.88 89 LEU A O 1
ATOM 698 N N . GLN A 1 90 ? 6.163 12.606 -17.162 1.00 84.44 90 GLN A N 1
ATOM 699 C CA . GLN A 1 90 ? 7.351 12.800 -16.324 1.00 84.44 90 GLN A CA 1
ATOM 700 C C . GLN A 1 90 ? 7.476 11.744 -15.216 1.00 84.44 90 GLN A C 1
ATOM 702 O O . GLN A 1 90 ? 8.459 11.750 -14.476 1.00 84.44 90 GLN A O 1
ATOM 707 N N . LYS A 1 91 ? 6.511 10.820 -15.087 1.00 86.06 91 LYS A N 1
ATOM 708 C CA . LYS A 1 91 ? 6.674 9.644 -14.223 1.00 86.06 91 LYS A CA 1
ATOM 709 C C . LYS A 1 91 ? 7.818 8.755 -14.727 1.00 86.06 91 LYS A C 1
ATOM 711 O O . LYS A 1 91 ? 8.087 8.740 -15.933 1.00 86.06 91 LYS A O 1
ATOM 716 N N . PRO A 1 92 ? 8.453 7.969 -13.836 1.00 89.38 92 PRO A N 1
ATOM 717 C CA . PRO A 1 92 ? 9.426 6.961 -14.243 1.00 89.38 92 PRO A CA 1
ATOM 718 C C . PRO A 1 92 ? 8.860 6.072 -15.356 1.00 89.38 92 PRO A C 1
ATOM 720 O O . PRO A 1 92 ? 7.739 5.583 -15.253 1.00 89.38 92 PRO A O 1
ATOM 723 N N . GLN A 1 93 ? 9.619 5.891 -16.433 1.00 92.06 93 GLN A N 1
ATOM 724 C CA . GLN A 1 93 ? 9.213 5.106 -17.603 1.00 92.06 93 GLN A CA 1
ATOM 725 C C . GLN A 1 93 ? 9.677 3.651 -17.471 1.00 92.06 93 GLN A C 1
ATOM 727 O O . GLN A 1 93 ? 10.422 3.313 -16.552 1.00 92.06 93 GLN A O 1
ATOM 732 N N . ASN A 1 94 ? 9.311 2.780 -18.418 1.00 94.81 94 ASN A N 1
ATOM 733 C CA . ASN A 1 94 ? 9.764 1.380 -18.408 1.00 94.81 94 ASN A CA 1
ATOM 734 C C . ASN A 1 94 ? 11.278 1.191 -18.661 1.00 94.81 94 ASN A C 1
ATOM 736 O O . ASN A 1 94 ? 11.731 0.069 -18.866 1.00 94.81 94 ASN A O 1
ATOM 740 N N . THR A 1 95 ? 12.075 2.262 -18.661 1.00 93.69 95 THR A N 1
ATOM 741 C CA . THR A 1 95 ? 13.540 2.212 -18.741 1.00 93.69 95 THR A CA 1
ATOM 742 C C . THR A 1 95 ? 14.202 2.869 -17.560 1.00 93.69 95 THR A C 1
ATOM 744 O O . THR A 1 95 ? 13.688 3.834 -17.000 1.00 93.69 95 THR A O 1
ATOM 747 N N . THR A 1 96 ? 15.413 2.400 -17.286 1.00 94.50 96 THR A N 1
ATOM 748 C CA . THR A 1 96 ? 16.326 3.011 -16.330 1.00 94.50 96 THR A CA 1
ATOM 749 C C . THR A 1 96 ? 17.576 3.546 -17.047 1.00 94.50 96 THR A C 1
ATOM 751 O O . THR A 1 96 ? 17.812 3.195 -18.207 1.00 94.50 96 THR A O 1
ATOM 754 N N . PRO A 1 97 ? 18.399 4.376 -16.381 1.00 94.94 97 PRO A N 1
ATOM 755 C CA . PRO A 1 97 ? 19.713 4.767 -16.897 1.00 94.94 97 PRO A CA 1
ATOM 756 C C . PRO A 1 97 ? 20.699 3.596 -17.052 1.00 94.94 97 PRO A C 1
ATOM 758 O O . PRO A 1 97 ? 21.700 3.723 -17.753 1.00 94.94 97 PRO A O 1
ATOM 761 N N . VAL A 1 98 ? 20.439 2.458 -16.400 1.00 97.12 98 VAL A N 1
ATOM 762 C CA . VAL A 1 98 ? 21.292 1.270 -16.479 1.00 97.12 98 VAL A CA 1
ATOM 763 C C . VAL A 1 98 ? 20.912 0.462 -17.717 1.00 97.12 98 VAL A C 1
ATOM 765 O O . VAL A 1 98 ? 19.754 0.088 -17.920 1.00 97.12 98 VAL A O 1
ATOM 768 N N . LYS A 1 99 ? 21.906 0.174 -18.564 1.00 95.00 99 LYS A N 1
ATOM 769 C CA . LYS A 1 99 ? 21.709 -0.602 -19.792 1.00 95.00 99 LYS A CA 1
ATOM 770 C C . LYS A 1 99 ? 21.090 -1.965 -19.468 1.00 95.00 99 LYS A C 1
ATOM 772 O O . LYS A 1 99 ? 21.566 -2.668 -18.584 1.00 95.00 99 LYS A O 1
ATOM 777 N N . ASN A 1 100 ? 20.066 -2.343 -20.235 1.00 94.38 100 ASN A N 1
ATOM 778 C CA . ASN A 1 100 ? 19.333 -3.607 -20.101 1.00 94.38 100 ASN A CA 1
ATOM 779 C C . ASN A 1 100 ? 18.630 -3.810 -18.743 1.00 94.38 100 ASN A C 1
ATOM 781 O O . ASN A 1 100 ? 18.256 -4.934 -18.419 1.00 94.38 100 ASN A O 1
ATOM 785 N N . LEU A 1 101 ? 18.406 -2.734 -17.980 1.00 96.56 101 LEU A N 1
ATOM 786 C CA . LEU A 1 101 ? 17.576 -2.745 -16.780 1.00 96.56 101 LEU A CA 1
ATOM 787 C C . LEU A 1 101 ? 16.277 -1.970 -17.033 1.00 96.56 101 LEU A C 1
ATOM 789 O O . LEU A 1 101 ? 16.286 -0.787 -17.396 1.00 96.56 101 LEU A O 1
ATOM 793 N N . PHE A 1 102 ? 15.155 -2.650 -16.810 1.00 96.38 102 PHE A N 1
ATOM 794 C CA . PHE A 1 102 ? 13.807 -2.153 -17.069 1.00 96.38 102 PHE A CA 1
ATOM 795 C C . PHE A 1 102 ? 12.993 -2.104 -15.776 1.00 96.38 102 PHE A C 1
ATOM 797 O O . PHE A 1 102 ? 13.278 -2.830 -14.825 1.00 96.38 102 PHE A O 1
ATOM 804 N N . ALA A 1 103 ? 11.970 -1.253 -15.756 1.00 95.38 103 ALA A N 1
ATOM 805 C CA . ALA A 1 103 ? 11.067 -1.094 -14.621 1.00 95.38 103 ALA A CA 1
ATOM 806 C C . ALA A 1 103 ? 9.615 -1.310 -15.061 1.00 95.38 103 ALA A C 1
ATOM 808 O O . ALA A 1 103 ? 9.222 -0.932 -16.166 1.00 95.38 103 ALA A O 1
ATOM 809 N N . ALA A 1 104 ? 8.815 -1.920 -14.195 1.00 95.69 104 ALA A N 1
ATOM 810 C CA . ALA A 1 104 ? 7.378 -2.069 -14.368 1.00 95.69 104 ALA A CA 1
ATOM 811 C C . ALA A 1 104 ? 6.705 -2.059 -12.996 1.00 95.69 104 ALA A C 1
ATOM 813 O O . ALA A 1 104 ? 7.307 -2.473 -12.005 1.00 95.69 104 ALA A O 1
ATOM 814 N N . GLY A 1 105 ? 5.455 -1.609 -12.950 1.00 92.94 105 GLY A N 1
ATOM 815 C CA . GLY A 1 105 ? 4.668 -1.559 -11.723 1.00 92.94 105 GLY A CA 1
ATOM 816 C C . GLY A 1 105 ? 3.997 -0.207 -11.529 1.00 92.94 105 GLY A C 1
ATOM 817 O O . GLY A 1 105 ? 3.989 0.636 -12.420 1.00 92.94 105 GLY A O 1
ATOM 818 N N . ASP A 1 106 ? 3.444 0.013 -10.341 1.00 91.69 106 ASP A N 1
ATOM 819 C CA . ASP A 1 106 ? 2.679 1.227 -10.015 1.00 91.69 106 ASP A CA 1
ATOM 820 C C . ASP A 1 106 ? 3.537 2.480 -9.790 1.00 91.69 106 ASP A C 1
ATOM 822 O O . ASP A 1 106 ? 3.025 3.601 -9.773 1.00 91.69 106 ASP A O 1
ATOM 826 N N . SER A 1 107 ? 4.846 2.296 -9.627 1.00 90.62 107 SER A N 1
ATOM 827 C CA . SER A 1 107 ? 5.834 3.377 -9.565 1.00 90.62 107 SER A CA 1
ATOM 828 C C . SER A 1 107 ? 6.373 3.756 -10.945 1.00 90.62 107 SER A C 1
ATOM 830 O O . SER A 1 107 ? 7.182 4.674 -11.070 1.00 90.62 107 SER A O 1
ATOM 832 N N . THR A 1 108 ? 5.906 3.069 -11.984 1.00 91.12 108 THR A N 1
ATOM 833 C CA . THR A 1 108 ? 6.244 3.303 -13.382 1.00 91.12 108 THR A CA 1
ATOM 834 C C . THR A 1 108 ? 4.994 3.770 -14.121 1.00 91.12 108 THR A C 1
ATOM 836 O O . THR A 1 108 ? 3.873 3.431 -13.745 1.00 91.12 108 THR A O 1
ATOM 839 N N . PHE A 1 109 ? 5.158 4.576 -15.169 1.00 89.94 109 PHE A N 1
ATOM 840 C CA . PHE A 1 109 ? 4.060 4.988 -16.037 1.00 89.94 109 PHE A CA 1
ATOM 841 C C . PHE A 1 109 ? 3.217 3.763 -16.451 1.00 89.94 109 PHE A C 1
ATOM 843 O O . PHE A 1 109 ? 3.798 2.730 -16.814 1.00 89.94 109 PHE A O 1
ATOM 850 N N . PRO A 1 110 ? 1.871 3.844 -16.386 1.00 88.19 110 PRO A N 1
ATOM 851 C CA . PRO A 1 110 ? 1.038 5.031 -16.116 1.00 88.19 110 PRO A CA 1
ATOM 852 C C . PRO A 1 110 ? 0.863 5.386 -14.626 1.00 88.19 110 PRO A C 1
ATOM 854 O O . PRO A 1 110 ? 0.542 6.529 -14.284 1.00 88.19 110 PRO A O 1
ATOM 857 N N . GLY A 1 111 ? 1.124 4.443 -13.722 1.00 88.69 111 GLY A N 1
ATOM 858 C CA . GLY A 1 111 ? 1.094 4.648 -12.277 1.00 88.69 111 GLY A CA 1
ATOM 859 C C . GLY A 1 111 ? 0.191 3.656 -11.545 1.00 88.69 111 GLY A C 1
ATOM 860 O O . GLY A 1 111 ? 0.151 2.473 -11.867 1.00 88.69 111 GLY A O 1
ATOM 861 N N . GLN A 1 112 ? -0.516 4.161 -10.536 1.00 89.19 112 GLN A N 1
ATOM 862 C CA . GLN A 1 112 ? -1.253 3.376 -9.547 1.00 89.19 112 GL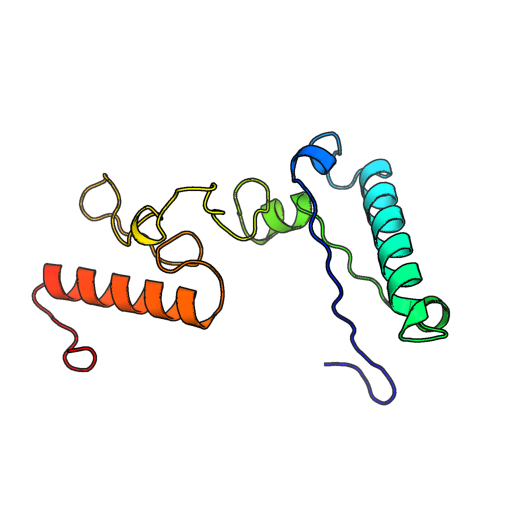N A CA 1
ATOM 863 C C . GLN A 1 112 ? -2.539 2.740 -10.091 1.00 89.19 112 GLN A C 1
ATOM 865 O O . GLN A 1 112 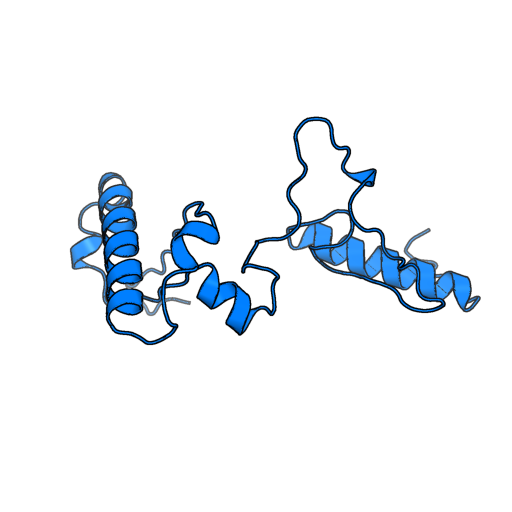? -3.203 3.291 -10.968 1.00 89.19 112 GLN A O 1
ATOM 870 N N . GLY A 1 113 ? -2.926 1.612 -9.491 1.00 89.62 113 GLY A N 1
ATOM 871 C CA . GLY A 1 113 ? -4.155 0.882 -9.803 1.00 89.62 113 GLY A CA 1
ATOM 872 C C . GLY A 1 113 ? -3.925 -0.314 -10.726 1.00 89.62 113 GLY A C 1
ATOM 873 O O . GLY A 1 113 ? -3.032 -0.310 -11.567 1.00 89.62 113 GLY A O 1
ATOM 874 N N . VAL A 1 114 ? -4.752 -1.351 -10.575 1.00 93.88 114 VAL A N 1
ATOM 875 C CA . VAL A 1 114 ? -4.571 -2.657 -11.242 1.00 93.88 114 VAL A CA 1
ATOM 876 C C . VAL A 1 114 ? -4.436 -2.520 -12.760 1.00 93.88 114 VAL A C 1
ATOM 878 O O . VAL A 1 114 ? -3.543 -3.118 -13.358 1.00 93.88 114 VAL A O 1
ATOM 881 N N . ILE A 1 115 ? -5.279 -1.694 -13.383 1.00 93.94 115 ILE A N 1
ATOM 882 C CA . ILE A 1 115 ? -5.264 -1.473 -14.835 1.00 93.94 115 ILE A CA 1
ATOM 883 C C . ILE A 1 115 ? -3.954 -0.799 -15.266 1.00 93.94 115 ILE A C 1
ATOM 885 O O . ILE A 1 115 ? -3.302 -1.264 -16.199 1.00 93.94 115 ILE A O 1
ATOM 889 N N . ALA A 1 116 ? -3.532 0.256 -14.565 1.00 92.25 116 ALA A N 1
ATOM 890 C CA . ALA A 1 116 ? -2.300 0.976 -14.878 1.00 92.25 116 ALA A CA 1
ATOM 891 C C . ALA A 1 116 ? -1.056 0.100 -14.662 1.00 92.25 116 ALA A C 1
ATOM 893 O O . ALA A 1 116 ? -0.173 0.072 -15.515 1.00 92.25 116 ALA A O 1
ATOM 894 N N . VAL A 1 117 ? -1.013 -0.681 -13.579 1.00 93.81 117 VAL A N 1
ATOM 895 C CA . VAL A 1 117 ? 0.061 -1.652 -13.310 1.00 93.81 117 VAL A CA 1
ATOM 896 C C . VAL A 1 117 ? 0.140 -2.702 -14.411 1.00 93.81 117 VAL A C 1
ATOM 898 O O . VAL A 1 117 ? 1.226 -2.984 -14.918 1.00 93.81 117 VAL A O 1
ATOM 901 N N . THR A 1 118 ? -1.010 -3.243 -14.818 1.00 95.62 118 THR A N 1
ATOM 902 C CA . THR A 1 118 ? -1.091 -4.228 -15.903 1.00 95.62 118 THR A CA 1
ATOM 903 C C . THR A 1 118 ? -0.551 -3.631 -17.197 1.00 95.62 118 THR A C 1
ATOM 905 O O . THR A 1 118 ? 0.323 -4.220 -17.831 1.00 95.62 118 THR A O 1
ATOM 908 N N . TYR A 1 119 ? -0.992 -2.420 -17.549 1.00 94.19 119 TYR A N 1
ATOM 909 C CA . TYR A 1 119 ? -0.486 -1.709 -18.718 1.00 94.19 119 TYR A CA 1
ATOM 910 C C . TYR A 1 119 ? 1.025 -1.462 -18.633 1.00 94.19 119 TYR A C 1
ATOM 912 O O . TYR A 1 119 ? 1.739 -1.692 -19.605 1.00 94.19 119 TYR A O 1
ATOM 920 N N . SER A 1 120 ? 1.538 -1.047 -17.470 1.00 95.12 120 SER A N 1
ATOM 921 C CA . SER A 1 120 ? 2.973 -0.837 -17.255 1.00 95.12 120 SER A CA 1
ATOM 922 C C . SER A 1 120 ? 3.779 -2.115 -17.509 1.00 95.12 120 SER A C 1
ATOM 924 O O . SER A 1 120 ? 4.810 -2.071 -18.182 1.00 95.12 120 SER A O 1
ATOM 926 N N . GLY A 1 121 ? 3.287 -3.262 -17.030 1.00 96.12 121 GLY A N 1
ATOM 927 C CA . GLY A 1 121 ? 3.892 -4.572 -17.275 1.00 96.12 121 GLY A CA 1
ATOM 928 C C . GLY A 1 121 ? 3.882 -4.963 -18.752 1.00 96.12 121 GLY A C 1
ATOM 929 O O . GLY A 1 121 ? 4.922 -5.327 -19.299 1.00 96.12 121 GLY A O 1
ATOM 930 N N . VAL A 1 122 ? 2.733 -4.821 -19.418 1.00 95.44 122 VAL A N 1
ATOM 931 C CA . VAL A 1 122 ? 2.574 -5.120 -20.850 1.00 95.44 122 VAL A CA 1
ATOM 932 C C . VAL A 1 122 ? 3.472 -4.225 -21.710 1.00 95.44 122 VAL A C 1
ATOM 934 O O . VAL A 1 122 ? 4.173 -4.716 -22.594 1.00 95.44 122 VAL A O 1
ATOM 937 N N . SER A 1 123 ? 3.514 -2.925 -21.416 1.00 94.00 123 SER A N 1
ATOM 938 C CA . SER A 1 123 ? 4.383 -1.950 -22.083 1.00 94.00 123 SER A CA 1
ATOM 939 C C . SER A 1 123 ? 5.865 -2.306 -21.914 1.00 94.00 123 SER A C 1
ATOM 941 O O . SER A 1 123 ? 6.620 -2.338 -22.890 1.00 94.00 123 SER A O 1
ATOM 943 N N . CYS A 1 124 ? 6.280 -2.659 -20.692 1.00 96.19 124 CYS A N 1
ATOM 944 C CA . CYS A 1 124 ? 7.642 -3.104 -20.405 1.00 96.19 124 CYS A CA 1
ATOM 945 C C . CYS A 1 124 ? 8.013 -4.365 -21.201 1.00 96.19 124 CYS A C 1
ATOM 947 O O . CYS A 1 124 ? 9.034 -4.384 -21.892 1.00 96.19 124 CYS A O 1
ATOM 949 N N . ALA A 1 125 ? 7.152 -5.386 -21.174 1.00 95.81 125 ALA A N 1
ATOM 950 C CA . ALA A 1 125 ? 7.358 -6.627 -21.912 1.00 95.81 125 ALA A CA 1
ATOM 951 C C . ALA A 1 125 ? 7.440 -6.380 -23.425 1.00 95.81 125 ALA A C 1
ATOM 953 O O . ALA A 1 125 ? 8.386 -6.830 -24.066 1.00 95.81 125 ALA A O 1
ATOM 954 N N . SER A 1 126 ? 6.513 -5.595 -23.983 1.00 94.75 126 SER A N 1
ATOM 955 C CA . SER A 1 126 ? 6.500 -5.213 -25.401 1.00 94.75 126 SER A CA 1
ATOM 956 C C . SER A 1 126 ? 7.805 -4.533 -25.822 1.00 94.75 126 SER A C 1
ATOM 958 O O . SER A 1 126 ? 8.358 -4.820 -26.887 1.00 94.75 126 SER A O 1
ATOM 960 N N . ARG A 1 127 ? 8.354 -3.665 -24.965 1.00 93.38 127 ARG A N 1
ATOM 961 C CA . ARG A 1 127 ? 9.641 -3.011 -25.211 1.00 93.38 127 ARG A CA 1
ATOM 962 C C . ARG A 1 127 ? 10.805 -3.997 -25.225 1.00 93.38 127 ARG A C 1
ATOM 964 O O . ARG A 1 127 ? 11.610 -3.957 -26.154 1.00 93.38 127 ARG A O 1
ATOM 971 N N . ILE A 1 128 ? 10.900 -4.861 -24.217 1.00 96.00 128 ILE A N 1
ATOM 972 C CA . ILE A 1 128 ? 11.957 -5.879 -24.128 1.00 96.00 128 ILE A CA 1
ATOM 973 C C . ILE A 1 128 ? 11.894 -6.804 -25.347 1.00 96.00 128 ILE A C 1
ATOM 975 O O . ILE A 1 128 ? 12.910 -7.058 -25.988 1.00 96.00 128 ILE A O 1
ATOM 979 N N . ALA A 1 129 ? 10.694 -7.245 -25.715 1.00 95.50 129 ALA A N 1
ATOM 980 C CA . ALA A 1 129 ? 10.463 -8.139 -26.838 1.00 95.50 129 ALA A CA 1
ATOM 981 C C . ALA A 1 129 ? 10.948 -7.524 -28.168 1.00 95.50 129 ALA A C 1
ATOM 983 O O . ALA A 1 129 ? 11.660 -8.177 -28.930 1.00 95.50 129 ALA A O 1
ATOM 984 N N . ARG A 1 130 ? 10.684 -6.226 -28.399 1.00 93.44 130 ARG A N 1
ATOM 985 C CA . ARG A 1 130 ? 11.231 -5.483 -29.551 1.00 93.44 130 ARG A CA 1
ATOM 986 C C . ARG A 1 130 ? 12.761 -5.415 -29.548 1.00 93.44 130 ARG A C 1
ATOM 988 O O . ARG A 1 130 ? 13.366 -5.623 -30.593 1.00 93.44 130 ARG A O 1
ATOM 995 N N . ILE A 1 131 ? 13.388 -5.163 -28.396 1.00 94.19 131 ILE A N 1
ATOM 996 C CA . ILE A 1 131 ? 14.860 -5.132 -28.269 1.00 94.19 131 ILE A CA 1
ATOM 997 C C . ILE A 1 131 ? 15.475 -6.495 -28.615 1.00 94.19 131 ILE A C 1
ATOM 999 O O . ILE A 1 131 ? 16.547 -6.555 -29.209 1.00 94.19 131 ILE A O 1
ATOM 1003 N N . LEU A 1 132 ? 14.782 -7.584 -28.281 1.00 95.31 132 LEU A N 1
ATOM 1004 C CA . LEU A 1 132 ? 15.203 -8.953 -28.579 1.00 95.31 132 LEU A CA 1
ATOM 1005 C C . LEU A 1 132 ? 14.823 -9.427 -29.996 1.00 95.31 132 LEU A C 1
ATOM 1007 O O . LEU A 1 132 ? 15.047 -10.592 -30.316 1.00 95.31 132 LEU A O 1
ATOM 1011 N N . GLY A 1 133 ? 14.229 -8.568 -30.833 1.00 95.38 133 GLY A N 1
ATOM 1012 C CA . GLY A 1 133 ? 13.799 -8.924 -32.190 1.00 95.38 133 GLY A CA 1
ATOM 1013 C C . GLY A 1 133 ? 12.587 -9.863 -32.248 1.00 95.38 133 GLY A C 1
ATOM 1014 O O . GLY A 1 133 ? 12.397 -10.551 -33.245 1.00 95.38 133 GLY A O 1
ATOM 1015 N N . LYS A 1 134 ? 11.776 -9.916 -31.184 1.00 94.62 134 LYS A N 1
ATOM 1016 C CA . LYS A 1 134 ? 10.575 -10.760 -31.062 1.00 94.62 134 LYS A CA 1
ATOM 1017 C C . LYS A 1 134 ? 9.360 -9.908 -30.669 1.00 94.62 134 LYS A C 1
ATOM 1019 O O . LYS A 1 134 ? 8.928 -9.997 -29.524 1.00 94.62 134 LYS A O 1
ATOM 1024 N N . PRO A 1 135 ? 8.851 -9.011 -31.532 1.00 91.25 135 PRO A N 1
ATOM 1025 C CA . PRO A 1 135 ? 7.714 -8.160 -31.181 1.00 91.25 135 PRO A CA 1
ATOM 1026 C C . PRO A 1 135 ? 6.481 -8.985 -30.767 1.00 91.25 135 PRO A C 1
ATOM 1028 O O . PRO A 1 135 ? 6.307 -10.124 -31.187 1.00 91.25 135 PRO A O 1
ATOM 1031 N N . LEU A 1 136 ? 5.643 -8.410 -29.901 1.00 88.56 136 LEU A N 1
ATOM 1032 C CA . LEU A 1 136 ? 4.384 -9.025 -29.474 1.00 88.56 136 LEU A CA 1
ATOM 1033 C C . LEU A 1 136 ? 3.270 -8.611 -30.444 1.00 88.56 136 LEU A C 1
ATOM 1035 O O . LEU A 1 136 ? 2.762 -7.494 -30.345 1.00 88.56 136 LEU A O 1
ATOM 1039 N N . ASP A 1 137 ? 2.899 -9.505 -31.359 1.00 82.62 137 ASP A N 1
ATOM 1040 C CA . ASP A 1 137 ? 1.988 -9.215 -32.483 1.00 82.62 137 ASP A CA 1
ATOM 1041 C C . ASP A 1 137 ? 0.535 -8.919 -32.069 1.00 82.62 137 ASP A C 1
ATOM 1043 O O . ASP A 1 137 ? -0.221 -8.312 -32.814 1.00 82.62 137 ASP A O 1
ATOM 1047 N N . TYR A 1 138 ? 0.117 -9.317 -30.867 1.00 77.38 138 TYR A N 1
ATOM 1048 C CA . TYR A 1 138 ? -1.247 -9.081 -30.368 1.00 77.38 138 TYR A CA 1
ATOM 1049 C C . TYR A 1 138 ? -1.425 -7.717 -29.673 1.00 77.38 138 TYR A C 1
ATOM 1051 O O . TYR A 1 138 ? -2.492 -7.436 -29.131 1.00 77.38 138 TYR A O 1
ATOM 1059 N N . LEU A 1 139 ? -0.373 -6.891 -29.633 1.00 67.06 139 LEU A N 1
ATOM 1060 C CA . LEU A 1 139 ? -0.371 -5.552 -29.024 1.00 67.06 139 LEU A CA 1
ATOM 1061 C C . LEU A 1 139 ? -0.126 -4.427 -30.043 1.00 67.06 139 LEU A C 1
ATOM 1063 O O . LEU A 1 139 ? 0.045 -3.278 -29.629 1.00 67.06 139 LEU A O 1
ATOM 1067 N N . SER A 1 140 ? -0.017 -4.758 -31.332 1.00 56.50 140 SER A N 1
ATOM 1068 C CA . SER A 1 140 ? 0.187 -3.809 -32.435 1.00 56.50 140 SER A CA 1
ATOM 1069 C C . SER A 1 140 ? -1.120 -3.275 -32.994 1.00 56.50 140 SER A C 1
ATOM 1071 O O . SER A 1 140 ? -2.041 -4.104 -33.167 1.00 56.50 140 SER A O 1
#

Secondary structure (DSSP, 8-state):
-PPTT-----------GGGGTTPPTTSHHHHHHHHHHHHHHHHHHHTTSTTTGGG--------HHHHHHHH--GGG-SSPPPPTT--GGGS--SB-SSTT-B--STTSTT-SSHHHHHHHHHHHHHHHHHHTT---GGG-

Sequence (140 aa):
LAPPGKHTIHAFVTSEAEEWEGFTRGSDEYREAKESLASSVISRTERILPGLSQAVELKVLASPLTHERYLNRHKGSYGPLLKPGQNILQKPQNTTPVKNLFAAGDSTFPGQGVIAVTYSGVSCASRIARILGKPLDYLS

Radius of gyration: 20.43 Å; chains: 1; bounding box: 46×38×55 Å

Foldseek 3Di:
DDDPPDDDDDDDDDDDLVVPPPDDPPDPVNVVVQVVVVVVRQVVVCVVVPCSVVRDPDDDTDDLVNLCVPVVDDSSDQEDDDDPPDDLVPQAAQDDPDPPDGDAAQSHPPHGDPVRRVVRVVVNVQVVCVVVVHHDPVVD

pLDDT: mean 92.55, std 6.1, range [56.5, 98.19]